Protein AF-A0A952LDT9-F1 (afdb_monomer_lite)

Secondary structure (DSSP, 8-state):
---------TTHHHHHHHHT----EEEEEEE-TTS-EEEEEEETTSPEEEEE--HHHHHHHHHHHHHHHT-TTS--

Radius of gyration: 19.53 Å; chains: 1; bounding box: 30×40×61 Å

Foldseek 3Di:
DDPDDPPDDPVVVVVVVVVCPPWDWDWDWDADPVGFIKIWIDTVPDDIDIDGDHPVVVVVVVVVVVVLVVDPPRDD

pLDDT: mean 71.17, std 15.37, range [42.44, 90.44]

Sequence (76 aa):
MKADHQDLPAAAAKERD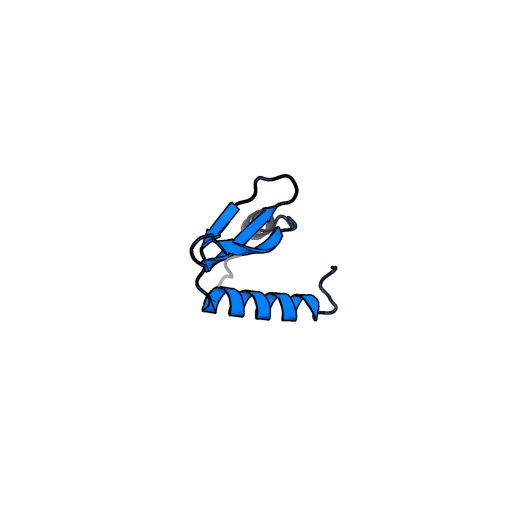FLYQRRLVSLRPFVTDDGFPGLNLRFAGDETIAFRIDIQLLDLLHHAIGRLRASPGIKR

Structure (mmCIF, N/CA/C/O backbone):
data_AF-A0A952LDT9-F1
#
_entry.id   AF-A0A952LDT9-F1
#
loop_
_atom_site.group_PDB
_atom_site.id
_atom_site.type_symbol
_atom_site.label_atom_id
_atom_site.label_alt_id
_atom_site.label_comp_id
_atom_site.label_asym_id
_atom_site.label_entity_id
_atom_site.label_seq_id
_atom_site.pdbx_PDB_ins_code
_atom_site.Cartn_x
_atom_site.Cartn_y
_atom_site.Cartn_z
_atom_site.occupancy
_atom_site.B_iso_or_equiv
_atom_site.auth_seq_id
_atom_site.auth_comp_id
_atom_site.auth_asym_id
_atom_site.auth_atom_id
_atom_site.pdbx_PDB_model_num
ATOM 1 N N . MET A 1 1 ? 14.904 -26.657 46.705 1.00 48.38 1 MET A N 1
ATOM 2 C CA . MET A 1 1 ? 14.695 -26.252 45.301 1.00 48.38 1 MET A CA 1
ATOM 3 C C . MET A 1 1 ? 13.299 -25.657 45.186 1.00 48.38 1 MET A C 1
ATOM 5 O O . MET A 1 1 ? 12.331 -26.402 45.224 1.00 48.38 1 MET A O 1
ATOM 9 N N . LYS A 1 2 ? 13.191 -24.328 45.150 1.00 43.12 2 LYS A N 1
ATOM 10 C CA . LYS A 1 2 ? 11.975 -23.597 44.773 1.00 43.12 2 LYS A CA 1
ATOM 11 C C . LYS A 1 2 ? 12.409 -22.615 43.691 1.00 43.12 2 LYS A C 1
ATOM 13 O O . LYS A 1 2 ? 13.389 -21.906 43.888 1.00 43.12 2 LYS A O 1
ATOM 18 N N . ALA A 1 3 ? 11.765 -22.679 42.532 1.00 50.44 3 ALA A N 1
ATOM 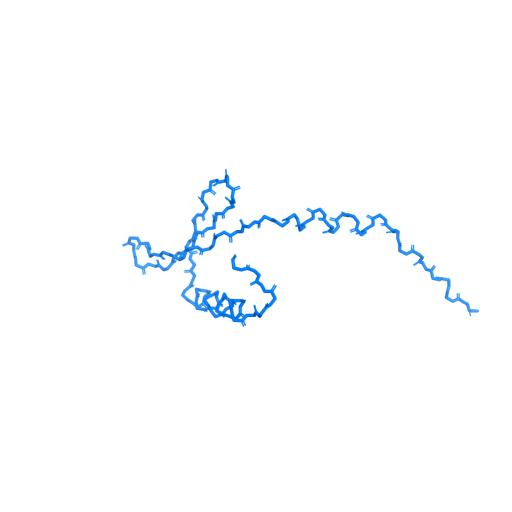19 C CA . ALA A 1 3 ? 11.922 -21.674 41.496 1.00 50.44 3 ALA A CA 1
ATOM 20 C C . ALA A 1 3 ? 11.164 -20.433 41.975 1.00 50.44 3 ALA A C 1
ATOM 22 O O . ALA A 1 3 ? 9.937 -20.399 41.905 1.00 50.44 3 ALA A O 1
ATOM 23 N N . ASP A 1 4 ? 11.887 -19.467 42.537 1.00 59.31 4 ASP A N 1
ATOM 24 C CA . ASP A 1 4 ? 11.329 -18.146 42.789 1.00 59.31 4 ASP A CA 1
ATOM 25 C C . ASP A 1 4 ? 11.098 -17.486 41.430 1.00 59.31 4 ASP A C 1
ATOM 27 O O . ASP A 1 4 ? 12.023 -17.259 40.646 1.00 59.31 4 ASP A O 1
ATOM 31 N N . HIS A 1 5 ? 9.820 -17.285 41.122 1.00 55.78 5 HIS A N 1
ATOM 32 C CA . HIS A 1 5 ? 9.367 -16.580 39.940 1.00 55.78 5 HIS A CA 1
ATOM 33 C C . HIS A 1 5 ? 9.969 -15.174 39.959 1.00 55.78 5 HIS A C 1
ATOM 35 O O . HIS A 1 5 ? 9.624 -14.352 40.803 1.00 55.78 5 HIS A O 1
ATOM 41 N N . GLN A 1 6 ? 10.880 -14.906 39.021 1.00 49.09 6 GLN A N 1
ATOM 42 C CA . GLN A 1 6 ? 11.225 -13.543 38.649 1.00 49.09 6 GLN A CA 1
ATOM 43 C C . GLN A 1 6 ? 9.952 -12.880 38.122 1.00 49.09 6 GLN A C 1
ATOM 45 O O . GLN A 1 6 ? 9.526 -13.143 36.995 1.00 49.09 6 GLN A O 1
ATOM 50 N N . ASP A 1 7 ? 9.339 -12.045 38.954 1.00 58.59 7 ASP A N 1
ATOM 51 C CA . ASP A 1 7 ? 8.331 -11.086 38.532 1.00 58.59 7 ASP A CA 1
ATOM 52 C C . ASP A 1 7 ? 8.936 -10.210 37.430 1.00 58.59 7 ASP A C 1
ATOM 54 O O . ASP A 1 7 ? 9.799 -9.360 37.664 1.00 58.59 7 ASP A O 1
ATOM 58 N N . LEU A 1 8 ? 8.514 -10.454 36.189 1.00 55.00 8 LEU A N 1
ATOM 59 C CA . LEU A 1 8 ? 8.844 -9.589 35.064 1.00 55.00 8 LEU A CA 1
ATOM 60 C C . LEU A 1 8 ? 8.292 -8.183 35.365 1.00 55.00 8 LEU A C 1
ATOM 62 O O . LEU A 1 8 ? 7.111 -8.054 35.700 1.00 55.00 8 LEU A O 1
ATOM 66 N N . PRO A 1 9 ? 9.103 -7.115 35.248 1.00 50.66 9 PRO A N 1
ATOM 67 C CA . PRO A 1 9 ? 8.691 -5.778 35.651 1.00 50.66 9 PRO A CA 1
ATOM 68 C C . PRO A 1 9 ? 7.526 -5.294 34.781 1.00 50.66 9 PRO A C 1
ATOM 70 O O . PRO A 1 9 ? 7.643 -5.179 33.559 1.00 50.66 9 PRO A O 1
ATOM 73 N N . ALA A 1 10 ? 6.412 -4.932 35.426 1.00 56.34 10 ALA A N 1
ATOM 74 C CA . ALA A 1 10 ? 5.196 -4.397 34.799 1.00 56.34 10 ALA A CA 1
ATOM 75 C C . ALA A 1 10 ? 5.429 -3.136 33.928 1.00 56.34 10 ALA A C 1
ATOM 77 O O . ALA A 1 10 ? 4.555 -2.733 33.160 1.00 56.34 10 ALA A O 1
ATOM 78 N N . ALA A 1 11 ? 6.616 -2.526 34.007 1.00 49.28 11 ALA A N 1
ATOM 79 C CA . ALA A 1 11 ? 7.062 -1.429 33.152 1.00 49.28 11 ALA A CA 1
ATOM 80 C C . ALA A 1 11 ? 7.263 -1.837 31.675 1.00 49.28 11 ALA A C 1
ATOM 82 O O . ALA A 1 11 ? 7.029 -1.019 30.787 1.00 49.28 11 ALA A O 1
ATOM 83 N N . ALA A 1 12 ? 7.592 -3.102 31.387 1.00 51.66 12 ALA A N 1
ATOM 84 C CA . ALA A 1 12 ? 7.835 -3.586 30.020 1.00 51.66 12 ALA A CA 1
ATOM 85 C C . ALA A 1 12 ? 6.559 -3.691 29.156 1.00 51.66 12 ALA A C 1
ATOM 87 O O . ALA A 1 12 ? 6.634 -3.815 27.932 1.00 51.66 12 ALA A O 1
ATOM 88 N N . ALA A 1 13 ? 5.374 -3.650 29.773 1.00 50.75 13 ALA A N 1
ATOM 89 C CA . ALA A 1 13 ? 4.104 -3.687 29.052 1.00 50.75 13 ALA A CA 1
ATOM 90 C C . ALA A 1 13 ? 3.764 -2.332 28.403 1.00 50.75 13 ALA A C 1
ATOM 92 O O . ALA A 1 13 ? 3.225 -2.299 27.301 1.00 50.75 13 ALA A O 1
ATOM 93 N N . LYS A 1 14 ? 4.139 -1.212 29.038 1.00 49.28 14 LYS A N 1
ATOM 94 C CA . LYS A 1 14 ? 3.809 0.139 28.551 1.00 49.28 14 LYS A CA 1
ATOM 95 C C . LYS A 1 14 ? 4.713 0.617 27.409 1.00 49.28 14 LYS A C 1
ATOM 97 O O . LYS A 1 14 ? 4.255 1.374 26.560 1.00 49.28 14 LYS A O 1
ATOM 102 N N . GLU A 1 15 ? 5.956 0.140 27.331 1.00 42.44 15 GLU A N 1
ATOM 103 C CA . GLU A 1 15 ? 6.841 0.404 26.181 1.00 42.44 15 GLU A CA 1
ATOM 104 C C . GLU A 1 15 ? 6.378 -0.310 24.903 1.00 42.44 15 GLU A C 1
ATOM 106 O O . GLU A 1 15 ? 6.539 0.214 23.802 1.00 42.44 15 GLU A O 1
ATOM 111 N N . ARG A 1 16 ? 5.733 -1.478 25.032 1.00 49.50 16 ARG A N 1
ATOM 112 C CA . ARG A 1 16 ? 5.146 -2.1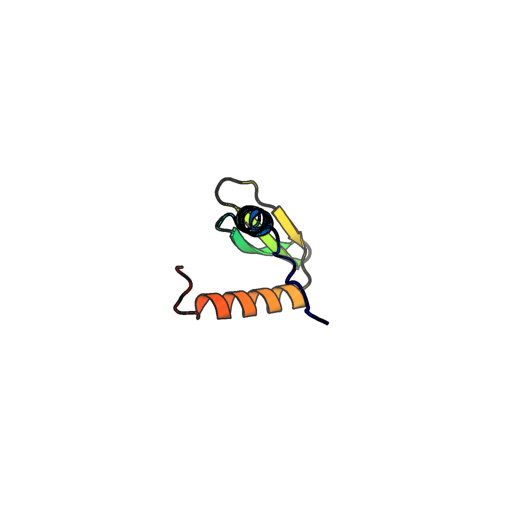93 23.886 1.00 49.50 16 ARG A CA 1
ATOM 113 C C . ARG A 1 16 ? 3.913 -1.486 23.331 1.00 49.50 16 ARG A C 1
ATOM 115 O O . ARG A 1 16 ? 3.728 -1.483 22.118 1.00 49.50 16 ARG A O 1
ATOM 122 N N . ASP A 1 17 ? 3.124 -0.845 24.188 1.00 47.59 17 ASP A N 1
ATOM 123 C CA . ASP A 1 17 ? 1.964 -0.051 23.768 1.00 47.59 17 ASP A CA 1
ATOM 124 C C . ASP A 1 17 ? 2.363 1.256 23.058 1.00 47.59 17 ASP A C 1
ATOM 126 O O . ASP A 1 17 ? 1.625 1.734 22.197 1.00 47.59 17 ASP A O 1
ATOM 130 N N . PHE A 1 18 ? 3.553 1.805 23.340 1.00 42.91 18 PHE A N 1
ATOM 131 C CA . PHE A 1 18 ? 4.078 2.987 22.639 1.00 42.91 18 PHE A CA 1
ATOM 132 C C . PHE A 1 18 ? 4.453 2.689 21.174 1.00 42.91 18 PHE A C 1
ATOM 134 O O . PHE A 1 18 ? 4.293 3.542 20.302 1.00 42.91 18 PHE A O 1
ATOM 141 N N . LEU A 1 19 ? 4.892 1.459 20.878 1.00 46.09 19 LEU A N 1
ATOM 142 C CA . LEU A 1 19 ? 5.297 1.017 19.535 1.00 46.09 19 LEU A CA 1
ATOM 143 C C . LEU A 1 19 ? 4.125 0.828 18.558 1.00 46.09 19 LEU A C 1
ATOM 145 O O . LEU A 1 19 ? 4.328 0.892 17.347 1.00 46.09 19 LEU A O 1
ATOM 149 N N . TYR A 1 20 ? 2.900 0.647 19.057 1.00 46.50 20 TYR A N 1
ATOM 150 C CA . TYR A 1 20 ? 1.704 0.462 18.232 1.00 46.50 20 TYR A CA 1
ATOM 151 C C . TYR A 1 20 ? 0.693 1.583 18.452 1.00 46.50 20 TYR A C 1
ATOM 153 O O . TYR A 1 20 ? -0.501 1.341 18.658 1.00 46.50 20 TYR A O 1
ATOM 161 N N . GLN A 1 21 ? 1.138 2.837 18.365 1.00 50.06 21 GLN A N 1
ATOM 162 C CA . GLN A 1 21 ? 0.191 3.917 18.125 1.00 50.06 21 GLN A CA 1
ATOM 163 C C . GLN A 1 21 ? -0.569 3.568 16.837 1.00 50.06 21 GLN A C 1
ATOM 165 O O . GLN A 1 21 ? 0.034 3.426 15.773 1.00 50.06 21 GLN A O 1
ATOM 170 N N . ARG A 1 22 ? -1.888 3.355 16.942 1.00 57.97 22 ARG A N 1
ATOM 171 C CA . ARG A 1 22 ? -2.777 2.990 15.827 1.00 57.97 22 ARG A CA 1
ATOM 172 C C . ARG A 1 22 ? -2.848 4.138 14.813 1.00 57.97 22 ARG A C 1
ATOM 174 O O . ARG A 1 22 ? -3.839 4.859 14.754 1.00 57.97 22 ARG A O 1
ATOM 181 N N . ARG A 1 23 ? -1.787 4.347 14.036 1.00 59.16 23 ARG A N 1
ATOM 182 C CA . ARG A 1 23 ? -1.766 5.287 12.916 1.00 59.16 23 ARG A CA 1
ATOM 183 C C . ARG A 1 23 ? -2.261 4.529 11.690 1.00 59.16 23 ARG A C 1
ATOM 185 O O . ARG A 1 23 ? -1.729 3.480 11.340 1.00 59.16 23 ARG A O 1
ATOM 192 N N . LEU A 1 24 ? -3.324 5.038 11.073 1.00 64.81 24 LEU A N 1
ATOM 193 C CA . LEU A 1 24 ? -3.838 4.497 9.822 1.00 64.81 24 LEU A CA 1
ATOM 194 C C . LEU A 1 24 ? -2.765 4.698 8.743 1.00 64.81 24 LEU A C 1
ATOM 196 O O . LEU A 1 24 ? -2.374 5.834 8.464 1.00 64.81 24 LEU A O 1
ATOM 200 N N . VAL A 1 25 ? -2.288 3.600 8.161 1.00 71.81 25 VAL A N 1
ATOM 201 C CA . VAL A 1 25 ? -1.318 3.618 7.063 1.00 71.81 25 VAL A CA 1
ATOM 202 C C . VAL A 1 25 ? -2.052 3.294 5.774 1.00 71.81 25 VAL A C 1
ATOM 204 O O . VAL A 1 25 ? -2.675 2.242 5.650 1.00 71.81 25 VAL A O 1
ATOM 207 N N . SER A 1 26 ? -1.982 4.203 4.808 1.00 76.62 26 SER A N 1
ATOM 208 C CA . SER A 1 26 ? -2.458 3.951 3.455 1.00 76.62 26 SER A CA 1
ATOM 209 C C . SER A 1 26 ? -1.329 3.352 2.626 1.00 76.62 26 SER A C 1
ATOM 211 O O . SER A 1 26 ? -0.248 3.936 2.531 1.00 76.62 26 SER A O 1
ATOM 213 N N . LEU A 1 27 ? -1.604 2.196 2.027 1.00 80.44 27 LEU A N 1
ATOM 214 C CA . LEU A 1 27 ? -0.731 1.512 1.080 1.00 80.44 27 LEU A CA 1
ATOM 215 C C . LEU A 1 27 ? -1.328 1.665 -0.318 1.00 80.44 27 LEU A C 1
ATOM 217 O O . LEU A 1 27 ? -2.432 1.177 -0.573 1.00 80.44 27 LEU A O 1
ATOM 221 N N . ARG A 1 28 ? -0.621 2.345 -1.224 1.00 82.00 28 ARG A N 1
ATOM 222 C CA . ARG A 1 28 ? -1.061 2.525 -2.614 1.00 82.00 28 ARG A CA 1
ATOM 223 C C . ARG A 1 28 ? 0.015 2.033 -3.590 1.00 82.00 28 ARG A C 1
ATOM 225 O O . ARG A 1 28 ? 1.049 2.690 -3.702 1.00 82.00 28 ARG A O 1
ATOM 232 N N . PRO A 1 29 ? -0.222 0.920 -4.304 1.00 84.38 29 PRO A N 1
ATOM 233 C CA . PRO A 1 29 ? 0.646 0.485 -5.394 1.00 84.38 29 PRO A CA 1
ATOM 234 C C . PRO A 1 29 ? 0.696 1.517 -6.528 1.00 84.38 29 PRO A C 1
ATOM 236 O O . PRO A 1 29 ? -0.292 2.212 -6.776 1.00 84.38 29 PRO A O 1
ATOM 239 N N . PHE A 1 30 ? 1.824 1.593 -7.227 1.00 86.69 30 PHE A N 1
ATOM 240 C CA . PHE A 1 30 ? 2.004 2.364 -8.459 1.00 86.69 30 PHE A CA 1
ATOM 241 C C . PHE A 1 30 ? 3.004 1.656 -9.388 1.00 86.69 30 PHE A C 1
ATOM 243 O O . PHE A 1 30 ? 3.603 0.656 -9.001 1.00 86.69 30 PHE A O 1
ATOM 250 N N . VAL A 1 31 ? 3.173 2.160 -10.611 1.00 87.56 31 VAL A N 1
ATOM 251 C CA . VAL A 1 31 ? 4.201 1.702 -11.559 1.00 87.56 31 VAL A CA 1
ATOM 252 C C . VAL A 1 31 ? 5.113 2.887 -11.852 1.00 87.56 31 VAL A C 1
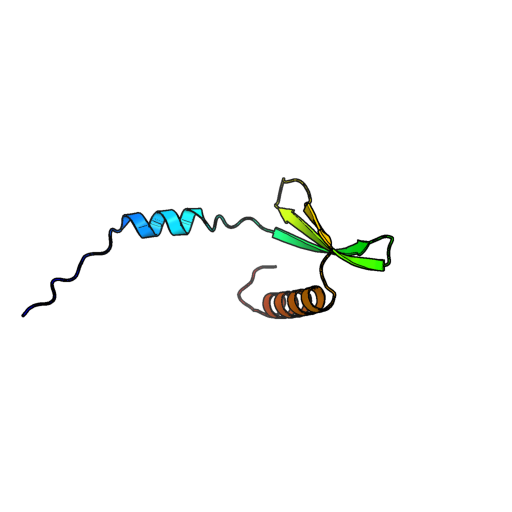ATOM 254 O O . VAL A 1 31 ? 4.620 3.995 -12.063 1.00 87.56 31 VAL A O 1
ATOM 257 N N . THR A 1 32 ? 6.423 2.680 -11.780 1.00 87.50 32 THR A N 1
ATOM 258 C CA . THR A 1 32 ? 7.434 3.692 -12.100 1.00 87.50 32 THR A CA 1
ATOM 259 C C . THR A 1 32 ? 7.537 3.917 -13.610 1.00 87.50 32 THR A C 1
ATOM 261 O O . THR A 1 32 ? 7.083 3.094 -14.404 1.00 87.50 32 THR A O 1
ATOM 264 N N . ASP A 1 33 ? 8.194 5.003 -14.019 1.00 89.12 33 ASP A N 1
ATOM 265 C CA . ASP A 1 33 ? 8.389 5.330 -15.441 1.00 89.12 33 ASP A CA 1
ATOM 266 C C . ASP A 1 33 ? 9.197 4.263 -16.202 1.00 89.12 33 ASP A C 1
ATOM 268 O O . ASP A 1 33 ? 9.020 4.084 -17.404 1.00 89.12 33 ASP A O 1
ATOM 272 N N . ASP A 1 34 ? 10.053 3.511 -15.503 1.00 90.44 34 ASP A N 1
ATOM 273 C CA . ASP A 1 34 ? 10.809 2.379 -16.049 1.00 90.44 34 ASP A CA 1
ATOM 274 C C . ASP A 1 34 ? 10.054 1.035 -15.971 1.00 90.44 34 ASP A C 1
ATOM 276 O O . ASP A 1 34 ? 10.634 -0.017 -16.230 1.00 90.44 34 ASP A O 1
ATOM 280 N N . GLY A 1 35 ? 8.757 1.055 -15.641 1.00 85.31 35 GLY A N 1
ATOM 281 C CA . GLY A 1 35 ? 7.865 -0.108 -15.695 1.00 85.31 35 GLY A CA 1
ATOM 282 C C . GLY A 1 35 ? 7.932 -1.041 -14.485 1.00 85.31 35 GLY A C 1
ATOM 283 O O . GLY A 1 35 ? 7.321 -2.110 -14.505 1.00 85.31 35 GLY A O 1
ATOM 284 N N . PHE A 1 36 ? 8.642 -0.660 -13.423 1.00 88.44 36 PHE A N 1
ATOM 285 C CA . PHE A 1 36 ? 8.744 -1.465 -12.210 1.00 88.44 36 PHE A CA 1
ATOM 286 C C . PHE A 1 36 ? 7.611 -1.151 -11.225 1.00 88.44 36 PHE A C 1
ATOM 288 O O . PHE A 1 36 ? 7.153 -0.010 -11.127 1.00 88.44 36 PHE A O 1
ATOM 295 N N . PRO A 1 37 ? 7.148 -2.143 -10.449 1.00 87.25 37 PRO A N 1
ATOM 296 C CA . PRO A 1 37 ? 6.162 -1.891 -9.416 1.00 87.25 37 PRO A CA 1
ATOM 297 C C . PRO A 1 37 ? 6.759 -1.078 -8.260 1.00 87.25 37 PRO A C 1
ATOM 299 O O . PRO A 1 37 ? 7.906 -1.249 -7.840 1.00 87.25 37 PRO A O 1
ATOM 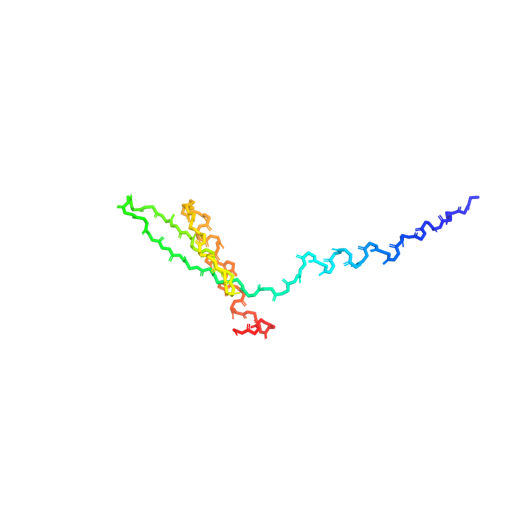302 N N . GLY A 1 38 ? 5.940 -0.188 -7.717 1.00 89.69 38 GLY A N 1
ATOM 303 C CA . GLY A 1 38 ? 6.252 0.633 -6.560 1.00 89.69 38 GLY A CA 1
ATOM 304 C C . GLY A 1 38 ? 5.115 0.636 -5.546 1.00 89.69 38 GLY A C 1
ATOM 305 O O . GLY A 1 38 ? 3.972 0.280 -5.845 1.00 89.69 38 GLY A O 1
ATOM 306 N N . LEU A 1 39 ? 5.427 1.051 -4.322 1.00 88.19 39 LEU A N 1
ATOM 307 C CA . LEU A 1 39 ? 4.468 1.183 -3.236 1.00 88.19 39 LEU A CA 1
ATOM 308 C C . LEU A 1 39 ? 4.642 2.519 -2.527 1.00 88.19 39 LEU A C 1
ATOM 310 O O . LEU A 1 39 ? 5.730 2.858 -2.064 1.00 88.19 39 LEU A O 1
ATOM 314 N N . ASN A 1 40 ? 3.537 3.247 -2.412 1.00 86.62 40 ASN A N 1
ATOM 315 C CA . ASN A 1 40 ? 3.446 4.444 -1.597 1.00 86.62 40 ASN A CA 1
ATOM 316 C C . ASN A 1 40 ? 2.902 4.090 -0.216 1.00 86.62 40 ASN A C 1
ATOM 318 O O . ASN A 1 40 ? 1.813 3.520 -0.095 1.00 86.62 40 ASN A O 1
ATOM 322 N N . LEU A 1 41 ? 3.651 4.480 0.808 1.00 84.44 41 LEU A N 1
ATOM 323 C CA . LEU A 1 41 ? 3.264 4.447 2.211 1.00 84.44 41 LEU A CA 1
ATOM 324 C C . LEU A 1 41 ? 2.931 5.873 2.649 1.00 84.44 41 LEU A C 1
ATOM 326 O O . LEU A 1 41 ? 3.766 6.771 2.540 1.00 84.44 41 LEU A O 1
ATOM 330 N N . ARG A 1 42 ? 1.708 6.089 3.140 1.00 82.69 42 ARG A N 1
ATOM 331 C CA . ARG A 1 42 ? 1.290 7.390 3.676 1.00 82.69 42 ARG A CA 1
ATOM 332 C C . ARG A 1 42 ? 0.600 7.235 5.022 1.00 82.69 42 ARG A C 1
ATOM 334 O O . ARG A 1 42 ? -0.432 6.567 5.112 1.00 82.69 42 ARG A O 1
ATOM 341 N N . PHE A 1 43 ? 1.130 7.904 6.038 1.00 75.81 43 PHE A N 1
ATOM 342 C CA . PHE A 1 43 ? 0.463 8.069 7.327 1.00 75.81 43 PHE A CA 1
ATOM 343 C C . PHE A 1 43 ? -0.487 9.273 7.268 1.00 75.81 43 PHE A C 1
ATOM 345 O O . PHE A 1 43 ? -0.275 10.215 6.503 1.00 75.81 43 PHE A O 1
ATOM 352 N N . ALA A 1 44 ? -1.574 9.244 8.040 1.00 68.44 44 ALA A N 1
ATOM 353 C CA . ALA A 1 44 ? -2.514 10.362 8.092 1.00 68.44 44 ALA A CA 1
ATOM 354 C C . ALA A 1 44 ? -1.818 11.645 8.592 1.00 68.44 44 ALA A C 1
ATOM 356 O O . ALA A 1 44 ? -1.416 11.710 9.752 1.00 68.44 44 ALA A O 1
ATOM 357 N N . GLY A 1 45 ? -1.707 12.647 7.711 1.00 69.81 45 GLY A N 1
ATOM 358 C CA . GLY A 1 45 ? -1.066 13.936 7.994 1.00 69.81 45 GLY A CA 1
ATOM 359 C C . GLY A 1 45 ? 0.422 14.028 7.636 1.00 69.81 45 GLY A C 1
ATOM 360 O O . GLY A 1 45 ? 0.966 15.123 7.723 1.00 69.81 45 GLY A O 1
ATOM 361 N N . ASP A 1 46 ? 1.050 12.934 7.193 1.00 76.69 46 ASP A N 1
ATOM 362 C CA . ASP A 1 46 ? 2.492 12.890 6.917 1.00 76.69 46 ASP A CA 1
ATOM 363 C C . ASP A 1 46 ? 2.793 12.850 5.403 1.00 76.69 46 ASP A C 1
ATOM 365 O O . ASP A 1 46 ? 1.921 12.595 4.558 1.00 76.69 46 ASP A O 1
ATOM 369 N N . GLU A 1 47 ? 4.064 13.080 5.068 1.00 73.62 47 GLU A N 1
ATOM 370 C CA . GLU A 1 47 ? 4.602 12.964 3.714 1.00 73.62 47 GLU A CA 1
ATOM 371 C C . GLU A 1 47 ? 4.478 11.530 3.172 1.00 73.62 47 GLU A C 1
ATOM 373 O O . GLU A 1 47 ? 4.433 10.541 3.908 1.00 73.62 47 GLU A O 1
ATOM 378 N N . THR A 1 48 ? 4.373 11.412 1.848 1.00 84.88 48 THR A N 1
ATOM 379 C CA . THR A 1 48 ? 4.284 10.106 1.186 1.00 84.88 48 THR A CA 1
ATOM 380 C C . THR A 1 48 ? 5.682 9.575 0.934 1.00 84.88 48 THR A C 1
ATOM 382 O O . THR A 1 48 ? 6.485 10.255 0.301 1.00 84.88 48 THR A O 1
ATOM 385 N N . ILE A 1 49 ? 5.948 8.346 1.370 1.00 84.88 49 ILE A N 1
ATOM 386 C CA . ILE A 1 49 ? 7.215 7.673 1.095 1.00 84.88 49 ILE A CA 1
ATOM 387 C C . ILE A 1 49 ? 6.988 6.647 -0.013 1.00 84.88 49 ILE A C 1
ATOM 389 O O . ILE A 1 49 ? 6.144 5.755 0.120 1.00 84.88 49 ILE A O 1
ATOM 393 N N . ALA A 1 50 ? 7.726 6.799 -1.109 1.00 86.69 50 ALA A N 1
ATOM 394 C CA . ALA A 1 50 ? 7.653 5.937 -2.279 1.00 86.69 50 ALA A CA 1
ATOM 395 C C . ALA A 1 50 ? 8.844 4.978 -2.302 1.00 86.69 50 ALA A C 1
ATOM 397 O O . ALA A 1 50 ? 9.994 5.403 -2.190 1.00 86.69 50 ALA A O 1
ATOM 398 N N . PHE A 1 51 ? 8.576 3.690 -2.498 1.00 86.44 51 PHE A N 1
ATOM 399 C CA . PHE A 1 51 ? 9.613 2.674 -2.649 1.00 86.44 51 PHE A CA 1
ATOM 400 C C . PHE A 1 51 ? 9.372 1.873 -3.920 1.00 86.44 51 PHE A C 1
ATOM 402 O O . PHE A 1 51 ? 8.232 1.528 -4.233 1.00 86.44 51 PHE A O 1
ATOM 409 N N . ARG A 1 52 ? 10.452 1.529 -4.624 1.00 87.25 52 ARG A N 1
ATOM 410 C CA . ARG A 1 52 ? 10.421 0.446 -5.611 1.00 87.25 52 ARG A CA 1
ATOM 411 C C . ARG A 1 52 ? 10.348 -0.871 -4.859 1.00 87.25 52 ARG A C 1
ATOM 413 O O . ARG A 1 52 ? 11.066 -1.051 -3.876 1.00 87.25 52 ARG A O 1
ATOM 420 N N . ILE A 1 53 ? 9.493 -1.771 -5.312 1.00 85.19 53 ILE A N 1
ATOM 421 C CA . ILE A 1 53 ? 9.353 -3.091 -4.708 1.00 85.19 53 ILE A CA 1
ATOM 422 C C . ILE A 1 53 ? 9.468 -4.155 -5.785 1.00 85.19 53 ILE A C 1
ATOM 424 O O . ILE A 1 53 ? 9.170 -3.910 -6.950 1.00 85.19 53 ILE A O 1
ATOM 428 N N . ASP A 1 54 ? 9.925 -5.338 -5.396 1.00 86.12 54 ASP A N 1
ATOM 429 C CA . ASP A 1 54 ? 9.890 -6.488 -6.289 1.00 86.12 54 ASP A CA 1
ATOM 430 C C . ASP A 1 54 ? 8.435 -6.909 -6.561 1.00 86.12 54 ASP A C 1
ATOM 432 O O . ASP A 1 54 ? 7.552 -6.743 -5.710 1.00 86.12 54 ASP A O 1
ATOM 436 N N . ILE A 1 55 ? 8.178 -7.463 -7.745 1.00 81.38 55 ILE A N 1
ATOM 437 C CA . ILE A 1 55 ? 6.832 -7.879 -8.149 1.00 81.38 55 ILE A CA 1
ATOM 438 C C . ILE A 1 55 ? 6.267 -8.988 -7.250 1.00 81.38 55 ILE A C 1
ATOM 440 O O . ILE A 1 55 ? 5.085 -8.957 -6.914 1.00 81.38 55 ILE A O 1
ATOM 444 N N . GLN A 1 56 ? 7.110 -9.899 -6.754 1.00 85.69 56 GLN A N 1
ATOM 445 C CA . GLN A 1 56 ? 6.699 -10.951 -5.822 1.00 85.69 56 GLN A CA 1
ATOM 446 C C . GLN A 1 56 ? 6.270 -10.358 -4.475 1.00 85.69 56 GLN A C 1
ATOM 448 O O . GLN A 1 56 ? 5.317 -10.830 -3.852 1.00 85.69 56 GLN A O 1
ATOM 453 N N . LEU A 1 57 ? 6.947 -9.293 -4.027 1.00 83.50 57 LEU A N 1
ATOM 454 C CA . LEU A 1 57 ? 6.568 -8.580 -2.809 1.00 83.50 57 LEU A CA 1
ATOM 455 C C . LEU A 1 57 ? 5.243 -7.831 -2.993 1.00 83.50 57 LEU A C 1
ATOM 457 O O . LEU A 1 57 ? 4.424 -7.812 -2.072 1.00 83.50 57 LEU A O 1
ATOM 461 N N . LEU A 1 58 ? 5.002 -7.249 -4.174 1.00 81.00 58 LEU A N 1
ATOM 462 C CA . LEU A 1 58 ? 3.718 -6.624 -4.493 1.00 81.00 58 LEU A CA 1
ATOM 463 C C . LEU A 1 58 ? 2.573 -7.644 -4.425 1.00 81.00 58 LEU A C 1
ATOM 465 O O . LEU A 1 58 ? 1.553 -7.364 -3.794 1.00 81.00 58 LEU A O 1
ATOM 469 N N . ASP A 1 59 ? 2.756 -8.826 -5.012 1.00 83.44 59 ASP A N 1
ATOM 470 C CA . ASP A 1 59 ? 1.753 -9.895 -4.992 1.00 83.44 59 ASP A CA 1
ATOM 471 C C . ASP A 1 59 ? 1.464 -10.380 -3.567 1.00 83.44 59 ASP A C 1
ATOM 473 O O . ASP A 1 59 ? 0.301 -10.521 -3.171 1.00 83.44 59 ASP A O 1
ATOM 477 N N . LEU A 1 60 ? 2.511 -10.560 -2.754 1.00 86.56 60 LEU A N 1
ATOM 478 C CA . LEU A 1 60 ? 2.372 -10.925 -1.345 1.00 86.56 60 LEU A CA 1
ATOM 479 C C . LEU A 1 60 ? 1.570 -9.868 -0.568 1.00 86.56 60 LEU A C 1
ATOM 481 O O . LEU A 1 60 ? 0.652 -10.208 0.184 1.00 86.56 60 LEU A O 1
ATOM 485 N N . LEU A 1 61 ? 1.886 -8.584 -0.764 1.00 82.19 61 LEU A N 1
ATOM 486 C CA . LEU A 1 61 ? 1.174 -7.477 -0.124 1.00 82.19 61 LEU A CA 1
ATOM 487 C C . LEU A 1 61 ? -0.283 -7.411 -0.575 1.00 82.19 61 LEU A C 1
ATOM 489 O O . LEU A 1 61 ? -1.172 -7.227 0.256 1.00 82.19 61 LEU A O 1
ATOM 493 N N . HIS A 1 62 ? -0.549 -7.607 -1.865 1.00 79.31 62 HIS A N 1
ATOM 494 C CA . HIS A 1 62 ? -1.905 -7.640 -2.397 1.00 79.31 62 HIS A CA 1
ATOM 495 C C . HIS A 1 62 ? -2.708 -8.780 -1.758 1.00 79.31 62 HIS A C 1
ATOM 497 O O . HIS A 1 62 ? -3.821 -8.561 -1.274 1.00 79.31 62 HIS A O 1
ATOM 503 N N . HIS A 1 63 ? -2.124 -9.977 -1.666 1.00 84.62 63 HIS A N 1
ATOM 504 C CA . HIS A 1 63 ? -2.762 -11.123 -1.027 1.00 84.62 63 HIS A CA 1
ATOM 505 C C . HIS A 1 63 ? -3.039 -10.869 0.463 1.00 84.62 63 HIS A C 1
ATOM 507 O O . HIS A 1 63 ? -4.149 -11.111 0.945 1.00 84.62 63 HIS A O 1
ATOM 513 N N . ALA A 1 64 ? -2.062 -10.325 1.192 1.00 82.69 64 ALA A N 1
ATOM 514 C CA . ALA A 1 64 ? -2.211 -9.989 2.604 1.00 82.69 64 ALA A CA 1
ATOM 515 C C . ALA A 1 64 ? -3.315 -8.941 2.828 1.00 82.69 64 ALA A C 1
ATOM 517 O O . ALA A 1 64 ? -4.197 -9.147 3.662 1.00 82.69 64 ALA A O 1
ATOM 518 N N . ILE A 1 65 ? -3.332 -7.859 2.043 1.00 78.06 65 ILE A N 1
ATOM 519 C CA . ILE A 1 65 ? -4.372 -6.821 2.107 1.00 78.06 65 ILE A CA 1
ATOM 520 C C . ILE A 1 65 ? -5.744 -7.403 1.752 1.00 78.06 65 ILE A C 1
ATOM 522 O O . ILE A 1 65 ? -6.728 -7.093 2.424 1.00 78.06 65 ILE A O 1
ATOM 526 N N . GLY A 1 66 ? -5.824 -8.268 0.738 1.00 79.81 66 GLY A N 1
ATOM 527 C CA . GLY A 1 66 ? -7.052 -8.973 0.370 1.00 79.81 66 GLY A CA 1
ATOM 528 C C . GLY A 1 66 ? -7.617 -9.784 1.538 1.00 79.81 66 GLY A C 1
ATOM 529 O O . GLY A 1 66 ? -8.802 -9.673 1.857 1.00 79.81 66 GLY A O 1
ATOM 530 N N . ARG A 1 67 ? -6.755 -10.519 2.251 1.00 82.75 67 ARG A N 1
ATOM 531 C CA . ARG A 1 67 ? -7.137 -11.274 3.455 1.00 82.75 67 ARG A CA 1
ATOM 532 C C . ARG A 1 67 ? -7.570 -10.372 4.607 1.00 82.75 67 ARG A C 1
ATOM 534 O O . ARG A 1 67 ? -8.546 -10.688 5.281 1.00 82.75 67 ARG A O 1
ATOM 541 N N . LEU A 1 68 ? -6.887 -9.248 4.821 1.00 76.88 68 LEU A N 1
ATOM 542 C CA . LEU A 1 68 ? -7.267 -8.277 5.849 1.00 76.88 68 LEU A CA 1
ATOM 543 C C . LEU A 1 68 ? -8.641 -7.657 5.548 1.00 76.88 68 LEU A C 1
ATOM 545 O O . LEU A 1 68 ? -9.480 -7.578 6.439 1.00 76.88 68 LEU A O 1
ATOM 549 N N . ARG A 1 69 ? -8.918 -7.295 4.289 1.00 70.56 69 ARG A N 1
ATOM 550 C CA . ARG A 1 69 ? -10.226 -6.761 3.860 1.00 70.56 69 ARG A CA 1
ATOM 551 C C . ARG A 1 69 ? -11.366 -7.767 3.995 1.00 70.56 69 ARG A C 1
ATOM 553 O O . ARG A 1 69 ? -12.499 -7.364 4.244 1.00 70.56 69 ARG A O 1
ATOM 560 N N . ALA A 1 70 ? -11.075 -9.052 3.807 1.00 76.94 70 ALA A N 1
ATOM 561 C CA . ALA A 1 70 ? -12.034 -10.133 4.006 1.00 76.94 70 ALA A CA 1
ATOM 562 C C . ALA A 1 70 ? -12.256 -10.472 5.493 1.00 76.94 70 ALA A C 1
ATOM 564 O O . ALA A 1 70 ? -13.169 -11.231 5.810 1.00 76.94 70 ALA A O 1
ATOM 565 N N . SER A 1 71 ? -11.445 -9.924 6.409 1.00 77.31 71 SER A N 1
ATOM 566 C CA . SER A 1 71 ? -11.557 -10.197 7.839 1.00 77.31 71 SER A CA 1
ATOM 567 C C . SER A 1 71 ? -12.688 -9.377 8.475 1.00 77.31 71 SER A C 1
ATOM 569 O O . SER A 1 71 ? -12.616 -8.145 8.487 1.00 77.31 71 SER A O 1
ATOM 571 N N . PRO A 1 72 ? -13.710 -10.018 9.072 1.00 66.12 72 PRO A N 1
ATOM 572 C CA . PRO A 1 72 ? -14.880 -9.325 9.619 1.00 66.12 72 PRO A CA 1
ATOM 573 C C . PRO A 1 72 ? -14.578 -8.407 10.820 1.00 66.12 72 PRO A C 1
ATOM 575 O O . PRO A 1 72 ? -15.436 -7.623 11.215 1.00 66.12 72 PRO A O 1
ATOM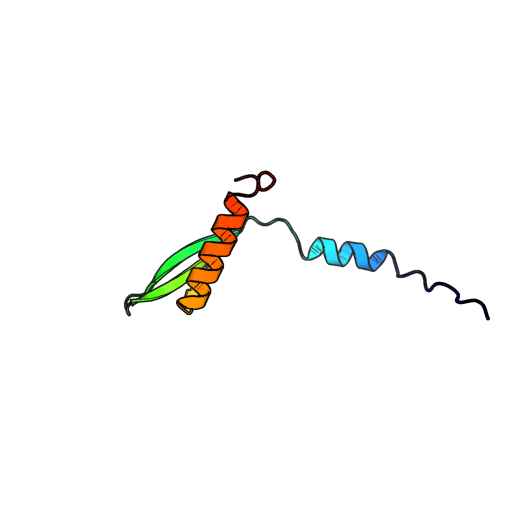 578 N N . GLY A 1 73 ? -13.371 -8.476 11.397 1.00 68.06 73 GLY A N 1
ATOM 579 C CA . GLY A 1 73 ? -12.946 -7.637 12.524 1.00 68.06 73 GLY A CA 1
ATOM 580 C C . GLY A 1 73 ? -12.175 -6.366 12.147 1.00 68.06 73 GLY A C 1
ATOM 581 O O . GLY A 1 73 ? -11.928 -5.531 13.017 1.00 68.06 73 GLY A O 1
ATOM 582 N N . ILE A 1 74 ? -11.777 -6.198 10.882 1.00 61.84 74 ILE A N 1
ATOM 583 C CA . ILE A 1 74 ? -11.008 -5.027 10.443 1.00 61.84 74 ILE A CA 1
ATOM 584 C C . ILE A 1 74 ? -11.989 -3.982 9.914 1.00 61.84 74 ILE A C 1
ATOM 586 O O . ILE A 1 74 ? -12.575 -4.139 8.843 1.00 61.84 74 ILE A O 1
ATOM 590 N N . LYS A 1 75 ? -12.195 -2.911 10.694 1.00 57.09 75 LYS A N 1
ATOM 591 C CA . LYS A 1 75 ? -12.972 -1.748 10.247 1.00 57.09 75 LYS A CA 1
ATOM 592 C C . LYS A 1 75 ? -12.276 -1.143 9.023 1.00 57.09 75 LYS A C 1
ATOM 594 O O . LYS A 1 75 ? -11.070 -0.915 9.067 1.00 57.09 75 LYS A O 1
ATOM 599 N N . ARG A 1 76 ? -13.047 -0.975 7.947 1.00 53.66 76 ARG A N 1
ATOM 600 C CA . ARG A 1 76 ? -12.596 -0.430 6.660 1.00 53.66 76 ARG A CA 1
ATOM 601 C C . ARG A 1 76 ? -12.059 0.987 6.795 1.00 53.66 76 ARG A C 1
ATOM 603 O O . ARG A 1 76 ? -12.648 1.746 7.595 1.00 53.66 76 ARG A O 1
#